Protein AF-A0ABD3LSP9-F1 (afdb_monomer_lite)

Radius of gyration: 17.05 Å; chains: 1; bounding box: 36×29×55 Å

Structure (mmCIF, N/CA/C/O backbone):
data_AF-A0ABD3LSP9-F1
#
_entry.id   AF-A0ABD3LSP9-F1
#
loop_
_atom_site.group_PDB
_atom_site.id
_atom_site.type_symbol
_atom_site.label_atom_id
_atom_site.label_alt_id
_atom_site.label_comp_id
_atom_site.label_asym_id
_atom_site.label_entity_id
_atom_site.label_seq_id
_atom_site.pdbx_PDB_ins_code
_atom_site.Cartn_x
_atom_site.Cartn_y
_atom_site.Cartn_z
_atom_site.occupancy
_atom_site.B_iso_or_equiv
_atom_site.auth_seq_id
_atom_site.auth_comp_id
_atom_site.auth_asym_id
_atom_site.auth_atom_id
_atom_site.pdbx_PDB_model_num
ATOM 1 N N . MET A 1 1 ? 9.165 -0.243 12.597 1.00 70.06 1 MET A N 1
ATOM 2 C CA . MET A 1 1 ? 8.368 0.414 11.539 1.00 70.06 1 MET A CA 1
ATOM 3 C C . MET A 1 1 ? 7.006 -0.263 11.510 1.00 70.06 1 MET A C 1
ATOM 5 O O . MET A 1 1 ? 6.993 -1.489 11.483 1.00 70.06 1 MET A O 1
ATOM 9 N N . SER A 1 2 ? 5.895 0.477 11.616 1.00 88.38 2 SER A N 1
ATOM 10 C CA . SER A 1 2 ? 4.550 -0.126 11.637 1.00 88.38 2 SER A CA 1
ATOM 11 C C . SER A 1 2 ? 4.217 -0.776 10.290 1.00 88.38 2 SER A C 1
ATOM 13 O O . SER A 1 2 ? 4.766 -0.384 9.259 1.00 88.38 2 SER A O 1
ATOM 15 N N . LEU A 1 3 ? 3.324 -1.771 10.286 1.00 89.81 3 LEU A N 1
ATOM 16 C CA . LEU A 1 3 ? 2.903 -2.443 9.053 1.00 89.81 3 LEU A CA 1
ATOM 17 C C . LEU A 1 3 ? 2.266 -1.463 8.057 1.00 89.81 3 LEU A C 1
ATOM 19 O O . LEU A 1 3 ? 2.538 -1.539 6.864 1.00 89.81 3 LEU A O 1
ATOM 23 N N . ALA A 1 4 ? 1.491 -0.489 8.540 1.00 88.75 4 ALA A N 1
ATOM 24 C CA . ALA A 1 4 ? 0.923 0.560 7.696 1.00 88.75 4 ALA A CA 1
ATOM 25 C C . ALA A 1 4 ? 1.995 1.430 7.024 1.00 88.75 4 ALA A C 1
ATOM 27 O O . ALA A 1 4 ? 1.837 1.800 5.863 1.00 88.75 4 ALA A O 1
ATOM 28 N N . ALA A 1 5 ? 3.103 1.720 7.715 1.00 91.81 5 ALA A N 1
ATOM 29 C CA . ALA A 1 5 ? 4.228 2.438 7.124 1.00 91.81 5 ALA A CA 1
ATOM 30 C C . ALA A 1 5 ? 4.958 1.591 6.067 1.00 91.81 5 ALA A C 1
ATOM 32 O O . ALA A 1 5 ? 5.303 2.114 5.011 1.00 91.81 5 ALA A O 1
ATOM 33 N N . GLN A 1 6 ? 5.145 0.288 6.314 1.00 93.38 6 GLN A N 1
ATOM 34 C CA . GLN A 1 6 ? 5.736 -0.634 5.331 1.00 93.38 6 GLN A CA 1
ATOM 35 C C . GLN A 1 6 ? 4.856 -0.764 4.082 1.00 93.38 6 GLN A C 1
ATOM 37 O O . GLN A 1 6 ? 5.354 -0.686 2.962 1.00 93.38 6 GLN A O 1
ATOM 42 N N . LEU A 1 7 ? 3.538 -0.895 4.266 1.00 92.38 7 LEU A N 1
ATOM 43 C CA . LEU A 1 7 ? 2.577 -0.940 3.166 1.00 92.38 7 LEU A CA 1
ATOM 44 C C . LEU A 1 7 ? 2.591 0.361 2.368 1.00 92.38 7 LEU A C 1
ATOM 46 O O . LEU A 1 7 ? 2.600 0.323 1.140 1.00 92.38 7 LEU A O 1
ATOM 50 N N . GLN A 1 8 ? 2.614 1.504 3.058 1.00 93.50 8 GLN A N 1
ATOM 51 C CA . GLN A 1 8 ? 2.714 2.805 2.413 1.00 93.50 8 GLN A CA 1
ATOM 52 C C . GLN A 1 8 ? 3.964 2.895 1.536 1.00 93.50 8 GLN A C 1
ATOM 54 O O . GLN A 1 8 ? 3.852 3.226 0.357 1.00 93.50 8 GLN A O 1
ATOM 59 N N . GLU A 1 9 ? 5.132 2.592 2.100 1.00 94.50 9 GLU A N 1
ATOM 60 C CA . GLU A 1 9 ? 6.409 2.692 1.398 1.00 94.50 9 GLU A CA 1
ATOM 61 C C . GLU A 1 9 ? 6.454 1.755 0.185 1.00 94.50 9 GLU A C 1
ATOM 63 O O . GLU A 1 9 ? 6.738 2.200 -0.929 1.00 94.50 9 GLU A O 1
ATOM 68 N N . ALA A 1 10 ? 6.085 0.485 0.368 1.00 94.19 10 ALA A N 1
ATOM 69 C CA . ALA A 1 10 ? 6.099 -0.505 -0.702 1.00 94.19 10 ALA A CA 1
ATOM 70 C C . ALA A 1 10 ? 5.103 -0.165 -1.823 1.00 94.19 10 ALA A C 1
ATOM 72 O O . ALA A 1 10 ? 5.428 -0.267 -3.008 1.00 94.19 10 ALA A O 1
ATOM 73 N N . PHE A 1 11 ? 3.898 0.294 -1.474 1.00 93.75 11 PHE A N 1
ATOM 74 C CA . PHE A 1 11 ? 2.881 0.651 -2.461 1.00 93.75 11 PHE A CA 1
ATOM 75 C C . PHE A 1 11 ? 3.257 1.916 -3.240 1.00 93.75 11 PHE A C 1
ATOM 77 O O . PHE A 1 11 ? 3.113 1.951 -4.463 1.00 93.75 11 PHE A O 1
ATOM 84 N N . GLN A 1 12 ? 3.791 2.938 -2.566 1.00 94.06 12 GLN A N 1
ATOM 85 C CA . GLN A 1 12 ? 4.289 4.149 -3.224 1.00 94.06 12 GLN A CA 1
ATOM 86 C C . GLN A 1 12 ? 5.496 3.842 -4.124 1.00 94.06 12 GLN A C 1
ATOM 88 O O . GLN A 1 12 ? 5.563 4.346 -5.248 1.00 94.06 12 GLN A O 1
ATOM 93 N N . ALA A 1 13 ? 6.413 2.975 -3.683 1.00 94.69 13 ALA A N 1
ATOM 94 C CA . ALA A 1 13 ? 7.538 2.519 -4.494 1.00 94.69 13 ALA A CA 1
ATOM 95 C C . ALA A 1 13 ? 7.067 1.776 -5.754 1.00 94.69 13 ALA A C 1
ATOM 97 O O . ALA A 1 13 ? 7.558 2.057 -6.852 1.00 94.69 13 ALA A O 1
ATOM 98 N N . PHE A 1 14 ? 6.073 0.891 -5.624 1.00 94.75 14 PHE A N 1
ATOM 99 C CA . PHE A 1 14 ? 5.466 0.207 -6.764 1.00 94.75 14 PHE A CA 1
ATOM 100 C C . PHE A 1 14 ? 4.807 1.192 -7.736 1.00 94.75 14 PHE A C 1
ATOM 102 O O . PHE A 1 14 ? 5.105 1.141 -8.928 1.00 94.75 14 PHE A O 1
ATOM 109 N N . GLN A 1 15 ? 3.988 2.134 -7.253 1.00 93.88 15 GLN A N 1
ATOM 110 C CA . GLN A 1 15 ? 3.374 3.155 -8.113 1.00 93.88 15 GLN A CA 1
ATOM 111 C C . GLN A 1 15 ? 4.423 3.998 -8.851 1.00 93.88 15 GLN A C 1
ATOM 113 O O . GLN A 1 15 ? 4.280 4.266 -10.043 1.00 93.88 15 GLN A O 1
ATOM 118 N N . ALA A 1 16 ? 5.501 4.392 -8.170 1.00 94.19 16 ALA A N 1
ATOM 119 C CA . ALA A 1 16 ? 6.577 5.160 -8.783 1.00 94.19 16 ALA A CA 1
ATOM 120 C C . ALA A 1 16 ? 7.320 4.358 -9.866 1.00 94.19 16 ALA A C 1
ATOM 122 O O . ALA A 1 16 ? 7.653 4.906 -10.920 1.00 94.19 16 ALA A O 1
ATOM 123 N N . ALA A 1 17 ? 7.580 3.070 -9.629 1.00 93.75 17 ALA A N 1
ATOM 124 C CA . ALA A 1 17 ? 8.230 2.193 -10.600 1.00 93.75 17 ALA A CA 1
ATOM 125 C C . ALA A 1 17 ? 7.322 1.888 -11.805 1.00 93.75 17 ALA A C 1
ATOM 127 O O . ALA A 1 17 ? 7.781 1.925 -12.947 1.00 93.75 17 ALA A O 1
ATOM 128 N N . ASP A 1 18 ? 6.030 1.663 -11.567 1.00 92.44 18 ASP A N 1
ATOM 129 C CA . ASP A 1 18 ? 5.019 1.459 -12.607 1.00 92.44 18 ASP A CA 1
ATOM 130 C C . ASP A 1 18 ? 4.883 2.694 -13.509 1.00 92.44 18 ASP A C 1
ATOM 132 O O . ASP A 1 18 ? 4.933 2.588 -14.737 1.00 92.44 18 ASP A O 1
ATOM 136 N N . LEU A 1 19 ? 4.844 3.885 -12.906 1.00 93.06 19 LEU A N 1
ATOM 137 C CA . LEU A 1 19 ? 4.806 5.150 -13.629 1.00 93.06 19 LEU A CA 1
ATOM 138 C C . LEU A 1 19 ? 6.069 5.355 -14.481 1.00 93.06 19 LEU A C 1
ATOM 140 O O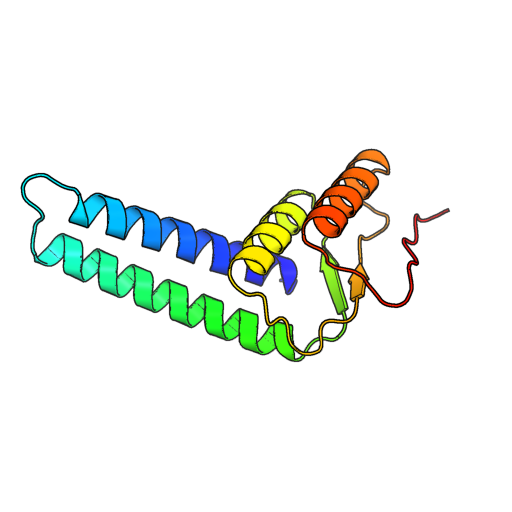 . LEU A 1 19 ? 5.968 5.732 -15.650 1.00 93.06 19 LEU A O 1
ATOM 144 N N . LYS A 1 20 ? 7.259 5.072 -13.932 1.00 92.19 20 LYS A N 1
ATOM 145 C CA . LYS A 1 20 ? 8.528 5.131 -14.682 1.00 92.19 20 LYS A CA 1
ATOM 146 C C . LYS A 1 20 ? 8.524 4.189 -15.881 1.00 92.19 20 LYS A C 1
ATOM 148 O O . LYS A 1 20 ? 8.936 4.596 -16.965 1.00 92.19 20 LYS A O 1
ATOM 153 N N . TYR A 1 21 ? 8.034 2.964 -15.706 1.00 92.31 21 TYR A N 1
ATOM 154 C CA . TYR A 1 21 ? 7.901 1.998 -16.792 1.00 92.31 21 TYR A CA 1
ATOM 155 C C . TYR A 1 21 ? 6.934 2.483 -17.878 1.00 92.31 21 TYR A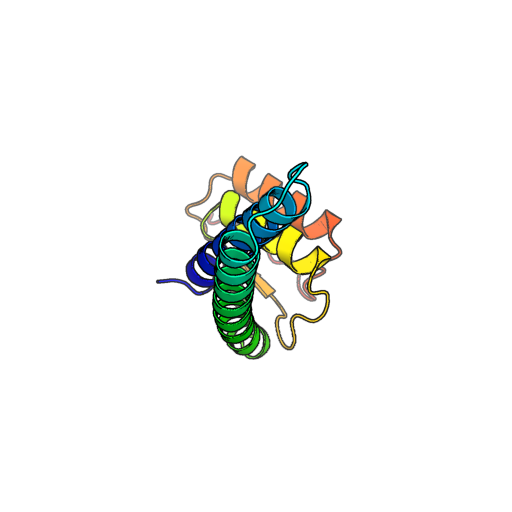 C 1
ATOM 157 O O . TYR A 1 21 ? 7.280 2.462 -19.059 1.00 92.31 21 TYR A O 1
ATOM 165 N N . CYS A 1 22 ? 5.767 3.005 -17.490 1.00 91.69 22 CYS A N 1
ATOM 166 C CA . CYS A 1 22 ? 4.807 3.587 -18.426 1.00 91.69 22 CYS A CA 1
ATOM 167 C C . CYS A 1 22 ? 5.411 4.763 -19.206 1.00 91.69 22 CYS A C 1
ATOM 169 O O . CYS A 1 22 ? 5.226 4.862 -20.418 1.00 91.69 22 CYS A O 1
ATOM 171 N N . PHE A 1 23 ? 6.160 5.651 -18.546 1.00 91.62 23 PHE A N 1
ATOM 172 C CA . PHE A 1 23 ? 6.850 6.747 -19.227 1.00 91.62 23 PHE A CA 1
ATOM 173 C C . PHE A 1 23 ? 7.931 6.251 -20.184 1.00 91.62 23 PHE A C 1
ATOM 175 O O . PHE A 1 23 ? 8.005 6.749 -21.305 1.00 91.62 23 PHE A O 1
ATOM 182 N N . ALA A 1 24 ? 8.744 5.276 -19.768 1.00 89.56 24 ALA A N 1
ATOM 183 C CA . ALA A 1 24 ? 9.779 4.691 -20.613 1.00 89.56 24 ALA A CA 1
ATOM 184 C C . ALA A 1 24 ? 9.170 4.064 -21.876 1.00 89.56 24 ALA A C 1
ATOM 186 O O . ALA A 1 24 ? 9.659 4.325 -22.970 1.00 89.56 24 ALA A O 1
ATOM 187 N N . GLN A 1 25 ? 8.061 3.324 -21.753 1.00 88.75 25 GLN A N 1
ATOM 188 C CA . GLN A 1 25 ? 7.359 2.739 -22.902 1.00 88.75 25 GLN A CA 1
ATOM 189 C C . GLN A 1 25 ? 6.733 3.776 -23.842 1.00 88.75 25 GLN A C 1
ATOM 191 O O . GLN A 1 25 ? 6.771 3.600 -25.056 1.00 88.75 25 GLN A O 1
ATOM 196 N N . ASN A 1 26 ? 6.156 4.849 -23.297 1.00 89.62 26 ASN A N 1
ATOM 197 C CA . ASN A 1 26 ? 5.449 5.865 -24.085 1.00 89.62 26 ASN A CA 1
ATOM 198 C C . ASN A 1 26 ? 6.384 6.869 -24.781 1.00 89.62 26 ASN A C 1
ATOM 200 O O . ASN A 1 26 ? 5.918 7.773 -25.482 1.00 89.62 26 ASN A O 1
ATOM 204 N N . LYS A 1 27 ? 7.706 6.750 -24.607 1.00 87.69 27 LYS A N 1
ATOM 205 C CA . LYS A 1 27 ? 8.661 7.559 -25.366 1.00 87.69 27 LYS A CA 1
ATOM 206 C C . LYS A 1 27 ? 8.557 7.238 -26.854 1.00 87.69 27 LYS A C 1
ATOM 208 O O . LYS A 1 27 ? 8.436 6.091 -27.259 1.00 87.69 27 LYS A O 1
ATOM 213 N N . ARG A 1 28 ? 8.700 8.272 -27.689 1.00 81.56 28 ARG A N 1
ATOM 214 C CA . ARG A 1 28 ? 8.650 8.158 -29.159 1.00 81.56 28 ARG A CA 1
ATOM 215 C C . ARG A 1 28 ? 9.715 7.214 -29.734 1.00 81.56 28 ARG A C 1
ATOM 217 O O . ARG A 1 28 ? 9.527 6.693 -30.825 1.00 81.56 28 ARG A O 1
ATOM 224 N N . ASN A 1 29 ? 10.825 7.030 -29.019 1.00 82.44 29 ASN A N 1
ATOM 225 C CA . ASN A 1 29 ? 11.858 6.058 -29.353 1.00 82.44 29 ASN A CA 1
ATOM 226 C C . ASN A 1 29 ? 12.461 5.504 -28.046 1.00 82.44 29 ASN A C 1
ATOM 228 O O . ASN A 1 29 ? 13.424 6.077 -27.526 1.00 82.44 29 ASN A O 1
ATOM 232 N N . PRO A 1 30 ? 11.840 4.481 -27.439 1.00 80.31 30 PRO A N 1
ATOM 233 C CA . PRO A 1 30 ? 12.263 3.975 -26.145 1.00 80.31 30 PRO A CA 1
ATOM 234 C C . PRO A 1 30 ? 13.585 3.218 -26.290 1.00 80.31 30 PRO A C 1
ATOM 236 O O . PRO A 1 30 ? 13.729 2.338 -27.139 1.00 80.31 30 PRO A O 1
ATOM 239 N N . GLY A 1 31 ? 14.573 3.563 -25.464 1.00 83.62 31 GLY A N 1
ATOM 240 C CA . GLY A 1 31 ? 15.819 2.807 -25.416 1.00 83.62 31 GLY A CA 1
ATOM 241 C C . GLY A 1 31 ? 15.542 1.406 -24.856 1.00 83.62 31 GLY A C 1
ATOM 242 O O . GLY A 1 31 ? 14.970 1.318 -23.769 1.00 83.62 31 GLY A O 1
ATOM 243 N N . PRO A 1 32 ? 15.955 0.310 -25.521 1.00 85.38 32 PRO A N 1
ATOM 244 C CA . PRO A 1 32 ? 15.648 -1.048 -25.060 1.00 85.38 32 PRO A CA 1
ATOM 245 C C . PRO A 1 32 ? 16.180 -1.319 -23.647 1.00 85.38 32 PRO A C 1
ATOM 247 O O . PRO A 1 32 ? 15.527 -1.996 -22.860 1.00 85.38 32 PRO A O 1
ATOM 250 N N . ARG A 1 33 ? 17.330 -0.725 -23.299 1.00 88.62 33 ARG A N 1
ATOM 251 C CA . ARG A 1 33 ? 17.914 -0.806 -21.956 1.00 88.62 33 ARG A CA 1
ATOM 252 C C . ARG A 1 33 ? 17.101 -0.043 -20.908 1.00 88.62 33 ARG A C 1
ATOM 254 O O . ARG A 1 33 ? 16.852 -0.579 -19.845 1.00 88.62 33 ARG A O 1
ATOM 261 N N . GLU A 1 34 ? 16.619 1.154 -21.234 1.00 87.50 34 GLU A N 1
ATOM 262 C CA . GLU A 1 34 ? 15.817 1.969 -20.310 1.00 87.50 34 GLU A CA 1
ATOM 263 C C . GLU A 1 34 ? 14.485 1.289 -19.957 1.00 87.50 34 GLU A C 1
ATOM 265 O O . GLU A 1 34 ? 14.063 1.299 -18.802 1.00 87.50 34 GLU A O 1
ATOM 270 N N . VAL A 1 35 ? 13.833 0.663 -20.943 1.00 90.81 35 VAL A N 1
ATOM 271 C CA . VAL A 1 35 ? 12.598 -0.099 -20.710 1.00 90.81 35 VAL A CA 1
ATOM 272 C C . VAL A 1 35 ? 12.875 -1.360 -19.893 1.00 90.81 35 VAL A C 1
ATOM 274 O O . VAL A 1 35 ? 12.077 -1.681 -19.014 1.00 90.81 35 VAL A O 1
ATOM 277 N N . ALA A 1 36 ? 13.992 -2.050 -20.150 1.00 91.38 36 ALA A N 1
ATOM 278 C CA . ALA A 1 36 ? 14.407 -3.214 -19.369 1.00 91.38 36 ALA A CA 1
ATOM 279 C C . ALA A 1 36 ? 14.698 -2.840 -17.905 1.00 91.38 36 ALA A C 1
ATOM 281 O O . ALA A 1 36 ? 14.105 -3.433 -17.008 1.00 91.38 36 ALA A O 1
ATOM 282 N N . ASP A 1 37 ? 15.488 -1.788 -17.667 1.00 92.06 37 ASP A N 1
ATOM 283 C CA . ASP A 1 37 ? 15.803 -1.287 -16.323 1.00 92.06 37 ASP A CA 1
ATOM 284 C C . ASP A 1 37 ? 14.519 -0.885 -15.565 1.00 92.06 37 ASP A C 1
ATOM 286 O O . ASP A 1 37 ? 14.338 -1.206 -14.388 1.00 92.06 37 ASP A O 1
ATOM 290 N N . ALA A 1 38 ? 13.577 -0.210 -16.240 1.00 91.19 38 ALA A N 1
ATOM 291 C CA . ALA A 1 38 ? 12.298 0.171 -15.641 1.00 91.19 38 ALA A CA 1
ATOM 292 C C . ALA A 1 38 ? 11.380 -1.037 -15.373 1.00 91.19 38 ALA A C 1
ATOM 294 O O . ALA A 1 38 ? 10.644 -1.038 -14.384 1.00 91.19 38 ALA A O 1
ATOM 295 N N . MET A 1 39 ? 11.426 -2.068 -16.223 1.00 93.25 39 MET A N 1
ATOM 296 C CA . MET A 1 39 ? 10.696 -3.322 -16.022 1.00 93.25 39 MET A CA 1
ATOM 297 C C . MET A 1 39 ? 11.231 -4.088 -14.810 1.00 93.25 39 MET A C 1
ATOM 299 O O . MET A 1 39 ? 10.435 -4.542 -13.989 1.00 93.25 39 MET A O 1
ATOM 303 N N . GLU A 1 40 ? 12.553 -4.201 -14.674 1.00 94.62 40 GLU A N 1
ATOM 304 C CA . GLU A 1 40 ? 13.193 -4.848 -13.525 1.00 94.62 40 GLU A CA 1
ATOM 305 C C . GLU A 1 40 ? 12.897 -4.096 -12.226 1.00 94.62 40 GLU A C 1
ATOM 307 O O . GLU A 1 40 ? 12.479 -4.709 -11.244 1.00 94.62 40 GLU A O 1
ATOM 312 N N . ALA A 1 41 ? 13.004 -2.764 -12.229 1.00 92.88 41 ALA A N 1
ATOM 313 C CA . ALA A 1 41 ? 12.655 -1.946 -11.068 1.00 92.88 41 ALA A CA 1
ATOM 314 C C . ALA A 1 41 ? 11.182 -2.120 -10.658 1.00 92.88 41 ALA A C 1
ATOM 316 O O . ALA A 1 41 ? 10.871 -2.221 -9.469 1.00 92.88 41 ALA A O 1
ATOM 317 N N . ARG A 1 42 ? 10.268 -2.200 -11.635 1.00 94.44 42 ARG A N 1
ATOM 318 C CA . ARG A 1 42 ? 8.845 -2.478 -11.396 1.00 94.44 42 ARG A CA 1
ATOM 319 C C . ARG A 1 42 ? 8.630 -3.873 -10.813 1.00 94.44 42 ARG A C 1
ATOM 321 O O . ARG A 1 42 ? 7.835 -4.014 -9.887 1.00 94.44 42 ARG A O 1
ATOM 328 N N . ALA A 1 43 ? 9.326 -4.885 -11.326 1.00 94.31 43 ALA A N 1
ATOM 329 C CA . ALA A 1 43 ? 9.238 -6.253 -10.822 1.00 94.31 43 ALA A CA 1
ATOM 330 C C . ALA A 1 43 ? 9.762 -6.364 -9.381 1.00 94.31 43 ALA A C 1
ATOM 332 O O . ALA A 1 43 ? 9.099 -6.966 -8.540 1.00 94.31 43 ALA A O 1
ATOM 333 N N . ALA A 1 44 ? 10.890 -5.722 -9.071 1.00 95.44 44 ALA A N 1
ATOM 334 C CA . ALA A 1 44 ? 11.452 -5.688 -7.723 1.00 95.44 44 ALA A CA 1
ATOM 335 C C . ALA A 1 44 ? 10.520 -4.978 -6.727 1.00 95.44 44 ALA A C 1
ATOM 337 O O . ALA A 1 44 ? 10.241 -5.508 -5.654 1.00 95.44 44 ALA A O 1
ATOM 338 N N . ALA A 1 45 ? 9.973 -3.815 -7.101 1.00 94.62 45 ALA A N 1
ATOM 339 C CA . ALA A 1 45 ? 9.014 -3.096 -6.263 1.00 94.62 45 ALA A CA 1
ATOM 340 C C . ALA A 1 45 ? 7.714 -3.891 -6.060 1.00 94.62 45 ALA A C 1
ATOM 342 O O . ALA A 1 45 ? 7.129 -3.862 -4.979 1.00 94.62 45 ALA A O 1
ATOM 343 N N . ARG A 1 46 ? 7.275 -4.633 -7.085 1.00 94.62 46 ARG A N 1
ATOM 344 C CA . ARG A 1 46 ? 6.118 -5.522 -6.975 1.00 94.62 46 ARG A CA 1
ATOM 345 C C . ARG A 1 46 ? 6.379 -6.680 -6.014 1.00 94.62 46 ARG A C 1
ATOM 347 O O . ARG A 1 46 ? 5.526 -6.940 -5.177 1.00 94.62 46 ARG A O 1
ATOM 354 N N . ALA A 1 47 ? 7.541 -7.323 -6.101 1.00 94.56 47 ALA A N 1
ATOM 355 C CA . ALA A 1 47 ? 7.912 -8.402 -5.191 1.00 94.56 47 ALA A CA 1
ATOM 356 C C . ALA A 1 47 ? 7.916 -7.927 -3.728 1.00 94.56 47 ALA A C 1
ATOM 358 O O . ALA A 1 47 ? 7.280 -8.556 -2.888 1.00 94.56 47 ALA A O 1
ATOM 359 N N . ALA A 1 48 ? 8.524 -6.768 -3.448 1.00 94.25 48 ALA A N 1
ATOM 360 C CA . ALA A 1 48 ? 8.526 -6.177 -2.109 1.00 94.25 48 ALA A CA 1
ATOM 361 C C . ALA A 1 48 ? 7.107 -5.841 -1.609 1.00 94.25 48 ALA A C 1
ATOM 363 O O . ALA A 1 48 ? 6.777 -6.070 -0.446 1.00 94.25 48 ALA A O 1
ATOM 364 N N . LEU A 1 49 ? 6.237 -5.325 -2.486 1.00 94.25 49 LEU A N 1
ATOM 365 C CA . LEU A 1 49 ? 4.833 -5.095 -2.145 1.00 94.25 49 LEU A CA 1
ATOM 366 C C . LEU A 1 49 ? 4.112 -6.408 -1.825 1.00 94.25 49 LEU A C 1
ATOM 368 O O . LEU A 1 49 ? 3.403 -6.473 -0.825 1.00 94.25 49 LEU A O 1
ATOM 372 N N . ASP A 1 50 ? 4.301 -7.450 -2.634 1.00 91.81 50 ASP A N 1
ATOM 373 C CA . ASP A 1 50 ? 3.665 -8.752 -2.422 1.00 91.81 50 ASP A CA 1
ATOM 374 C C . ASP A 1 50 ? 4.104 -9.389 -1.084 1.00 91.81 50 ASP A C 1
ATOM 376 O O . ASP A 1 50 ? 3.274 -10.001 -0.408 1.00 91.81 50 ASP A O 1
ATOM 380 N N . GLU A 1 51 ? 5.351 -9.183 -0.639 1.00 93.56 51 GLU A N 1
ATOM 381 C CA . GLU A 1 51 ? 5.815 -9.593 0.698 1.00 93.56 51 GLU A CA 1
ATOM 382 C C . GLU A 1 51 ? 5.035 -8.889 1.818 1.00 93.56 51 GLU A C 1
ATOM 384 O O . GLU A 1 51 ? 4.531 -9.541 2.735 1.00 93.56 51 GLU A O 1
ATOM 389 N N . VAL A 1 52 ? 4.859 -7.567 1.724 1.00 92.75 52 VAL A N 1
ATOM 390 C CA . VAL A 1 52 ? 4.083 -6.804 2.716 1.00 92.75 52 VAL A CA 1
ATOM 391 C C . VAL A 1 52 ? 2.607 -7.208 2.698 1.00 92.75 52 VAL A C 1
ATOM 393 O O . VAL A 1 52 ? 1.983 -7.328 3.752 1.00 92.75 52 VAL A O 1
ATOM 396 N N . VAL A 1 53 ? 2.040 -7.475 1.519 1.00 90.69 53 VAL A N 1
ATOM 397 C CA . VAL A 1 53 ? 0.659 -7.963 1.376 1.00 90.69 53 VAL A CA 1
ATOM 398 C C . VAL A 1 53 ? 0.493 -9.348 1.993 1.00 90.69 53 VAL A C 1
ATOM 400 O O . VAL A 1 53 ? -0.524 -9.614 2.633 1.00 90.69 53 VAL A O 1
ATOM 403 N N . ALA A 1 54 ? 1.478 -10.233 1.840 1.00 90.50 54 ALA A N 1
ATOM 404 C CA . ALA A 1 54 ? 1.448 -11.555 2.454 1.00 90.50 54 ALA A CA 1
ATOM 405 C C . ALA A 1 54 ? 1.414 -11.472 3.987 1.00 90.50 54 ALA A C 1
ATOM 407 O O . ALA A 1 54 ? 0.679 -12.239 4.612 1.00 90.50 54 ALA A O 1
ATOM 408 N N . VAL A 1 55 ? 2.147 -10.523 4.579 1.00 91.25 55 VAL A N 1
ATOM 409 C CA . VAL A 1 55 ? 2.073 -10.226 6.018 1.00 91.25 55 VAL A CA 1
ATOM 410 C C . VAL A 1 55 ? 0.707 -9.639 6.372 1.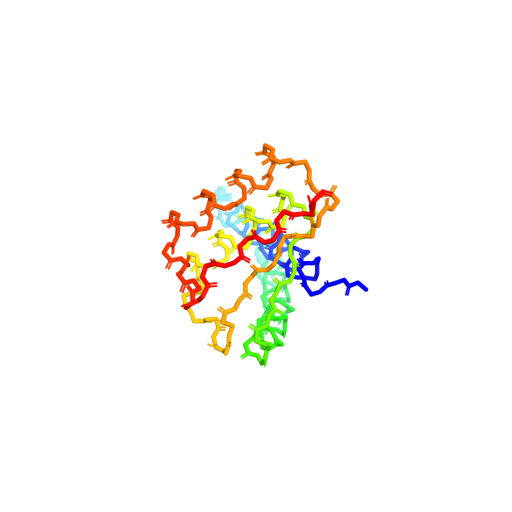00 91.25 55 VAL A C 1
ATOM 412 O O . VAL A 1 55 ? 0.038 -10.151 7.263 1.00 91.25 55 VAL A O 1
ATOM 415 N N . LEU A 1 56 ? 0.231 -8.636 5.626 1.00 88.56 56 LEU A N 1
ATOM 416 C CA . LEU A 1 56 ? -1.071 -7.998 5.856 1.00 88.56 56 LEU A CA 1
ATOM 417 C C . LEU A 1 56 ? -2.231 -9.001 5.880 1.00 88.56 56 LEU A C 1
ATOM 419 O O . LEU A 1 56 ? -3.148 -8.863 6.681 1.00 88.56 56 LEU A O 1
ATOM 423 N N . ARG A 1 57 ? -2.186 -10.027 5.027 1.00 85.56 57 ARG A N 1
ATOM 424 C CA . ARG A 1 57 ? -3.213 -11.078 4.964 1.00 85.56 57 ARG A CA 1
ATOM 425 C C . ARG A 1 57 ? -3.258 -11.977 6.196 1.00 85.56 57 ARG A C 1
ATOM 427 O O . ARG A 1 57 ? -4.276 -12.636 6.408 1.00 85.56 57 ARG A O 1
ATOM 434 N N . GLN A 1 58 ? -2.172 -12.049 6.959 1.00 87.75 58 GLN A N 1
ATOM 435 C CA . GLN A 1 58 ? -2.089 -12.827 8.196 1.00 87.75 58 GLN A CA 1
ATOM 436 C C . GLN A 1 58 ? -2.570 -12.020 9.404 1.00 87.75 58 GLN A C 1
ATOM 438 O O . GLN A 1 58 ? -3.026 -12.610 10.380 1.00 87.75 58 GLN A O 1
ATOM 443 N N . GLU A 1 59 ? -2.529 -10.693 9.309 1.00 86.44 59 GLU A N 1
ATOM 444 C CA . GLU A 1 59 ? -2.916 -9.798 10.389 1.00 86.44 59 GLU A CA 1
ATOM 445 C C . GLU A 1 59 ? -4.435 -9.626 10.478 1.00 86.44 59 GLU A C 1
ATOM 447 O O . GLU A 1 59 ? -5.134 -9.444 9.481 1.00 86.44 59 GLU A O 1
ATOM 452 N N . GLU A 1 60 ? -4.959 -9.624 11.704 1.00 81.62 60 GLU A N 1
ATOM 453 C CA . GLU A 1 60 ? -6.378 -9.350 11.952 1.00 81.62 60 GLU A CA 1
ATOM 454 C C . GLU A 1 60 ? -6.674 -7.848 12.082 1.00 81.62 60 GLU A C 1
ATOM 456 O O . GLU A 1 60 ? -7.798 -7.412 11.801 1.00 81.62 60 GLU A O 1
ATOM 461 N N . VAL A 1 61 ? -5.678 -7.057 12.502 1.00 83.00 61 VAL A N 1
ATOM 462 C CA . VAL A 1 61 ? -5.810 -5.628 12.809 1.00 83.00 61 VAL A CA 1
ATOM 463 C C . VAL A 1 61 ? -4.701 -4.829 12.129 1.00 83.00 61 VAL A C 1
ATOM 465 O O . VAL A 1 61 ? -3.524 -5.127 12.300 1.00 83.00 61 VAL A O 1
ATOM 468 N N . LEU A 1 62 ? -5.068 -3.763 11.416 1.00 86.25 62 LEU A N 1
ATOM 469 C CA . LEU A 1 62 ? -4.126 -2.783 10.869 1.00 86.25 62 LEU A CA 1
ATOM 470 C C . LEU A 1 62 ? -4.319 -1.433 11.562 1.00 86.25 62 LEU A C 1
ATOM 472 O O . LEU A 1 62 ? -5.426 -0.909 11.606 1.00 86.25 62 LEU A O 1
ATOM 476 N N . ILE A 1 63 ? -3.243 -0.839 12.067 1.00 86.50 63 ILE A N 1
ATOM 477 C CA . ILE A 1 63 ? -3.289 0.482 12.706 1.00 86.50 63 ILE A CA 1
ATOM 478 C C . ILE A 1 63 ? -2.831 1.533 11.697 1.00 86.50 63 ILE A C 1
ATOM 480 O O . ILE A 1 63 ? -1.757 1.395 11.116 1.00 86.50 63 ILE A O 1
ATOM 484 N N . LEU A 1 64 ? -3.643 2.569 11.490 1.00 86.62 64 LEU A N 1
ATOM 485 C CA . LEU A 1 64 ? -3.343 3.704 10.621 1.00 86.62 64 LEU A CA 1
ATOM 486 C C . LEU A 1 64 ? -3.107 4.948 11.472 1.00 86.62 64 LEU A C 1
ATOM 488 O O . LEU A 1 64 ? -4.042 5.541 12.003 1.00 86.62 64 LEU A O 1
ATOM 492 N N . ASP A 1 65 ? -1.854 5.369 11.550 1.00 83.25 65 ASP A N 1
ATOM 493 C CA . ASP A 1 65 ? -1.398 6.501 12.350 1.00 83.25 65 ASP A CA 1
ATOM 494 C C . ASP A 1 65 ? -1.615 7.852 11.647 1.00 83.25 65 ASP A C 1
ATOM 496 O O . ASP A 1 65 ? -1.631 8.897 12.295 1.00 83.25 65 ASP A O 1
ATOM 500 N N . THR A 1 66 ? -1.753 7.869 10.313 1.00 84.44 66 THR A N 1
ATOM 501 C CA . THR A 1 66 ? -1.829 9.119 9.536 1.00 84.44 66 THR A CA 1
ATOM 502 C C . THR A 1 66 ? -2.892 9.100 8.439 1.00 84.44 66 THR A C 1
ATOM 504 O O . THR A 1 66 ? -3.231 8.060 7.868 1.00 84.44 66 THR A O 1
ATOM 507 N N . LEU A 1 67 ? -3.370 10.293 8.058 1.00 83.44 67 LEU A N 1
ATOM 508 C CA . LEU A 1 67 ? -4.288 10.463 6.924 1.00 83.44 67 LEU A CA 1
ATOM 509 C C . LEU A 1 67 ? -3.712 9.907 5.616 1.00 83.44 67 LEU A C 1
ATOM 511 O O . LEU A 1 67 ? -4.462 9.442 4.758 1.00 83.44 67 LEU A O 1
ATOM 515 N N . GLU A 1 68 ? -2.393 9.983 5.441 1.00 87.31 68 GLU A N 1
ATOM 516 C CA . GLU A 1 68 ? -1.733 9.475 4.243 1.00 87.31 68 GLU A CA 1
ATOM 517 C C . GLU A 1 68 ? -1.771 7.952 4.184 1.00 87.31 68 GLU A C 1
ATOM 519 O O . GLU A 1 68 ? -2.164 7.403 3.156 1.00 87.31 68 GLU A O 1
ATOM 524 N N . GLN A 1 69 ? -1.502 7.277 5.303 1.00 87.69 69 GLN A N 1
ATOM 525 C CA . GLN A 1 69 ? -1.648 5.826 5.401 1.00 87.69 69 GLN A CA 1
ATOM 526 C C . GLN A 1 69 ? -3.082 5.386 5.084 1.00 87.69 69 GLN A C 1
ATOM 528 O O . GLN A 1 69 ? -3.269 4.426 4.344 1.00 87.69 69 GLN A O 1
ATOM 533 N N . ALA A 1 70 ? -4.104 6.122 5.540 1.00 83.81 70 ALA A N 1
ATOM 534 C CA . ALA A 1 70 ? -5.492 5.828 5.172 1.00 83.81 70 ALA A CA 1
ATOM 535 C C . ALA A 1 70 ? -5.779 6.003 3.677 1.00 83.81 70 ALA A C 1
ATOM 537 O O . ALA A 1 70 ? -6.478 5.181 3.088 1.00 83.81 70 ALA A O 1
ATOM 538 N N . LYS A 1 71 ? -5.247 7.050 3.037 1.00 86.12 71 LYS A N 1
ATOM 539 C CA . LYS A 1 71 ? -5.398 7.244 1.584 1.00 86.12 71 LYS A CA 1
ATOM 540 C C . LYS A 1 71 ? -4.692 6.152 0.787 1.00 86.12 71 LYS A C 1
ATOM 542 O O . LYS A 1 71 ? -5.228 5.687 -0.214 1.00 86.12 71 LYS A O 1
ATOM 547 N N . VAL A 1 72 ? -3.491 5.768 1.207 1.00 89.19 72 VAL A N 1
ATOM 548 C CA . VAL A 1 72 ? -2.723 4.713 0.545 1.00 89.19 72 VAL A CA 1
ATOM 549 C C . VAL A 1 72 ? -3.418 3.372 0.721 1.00 89.19 72 VAL A C 1
ATOM 551 O O . VAL A 1 72 ? -3.625 2.666 -0.260 1.00 89.19 72 VAL A O 1
ATOM 554 N N . PHE A 1 73 ? -3.871 3.062 1.933 1.00 86.81 73 PHE A N 1
ATOM 555 C CA . PHE A 1 73 ? -4.598 1.833 2.211 1.00 86.81 73 PHE A CA 1
ATOM 556 C C . PHE A 1 73 ? -5.873 1.708 1.365 1.00 86.81 73 PHE A C 1
ATOM 558 O O . PHE A 1 73 ? -6.141 0.647 0.813 1.00 86.81 73 PHE A O 1
ATOM 565 N N . THR A 1 74 ? -6.639 2.782 1.165 1.00 84.00 74 THR A N 1
ATOM 566 C CA . THR A 1 74 ? -7.842 2.703 0.318 1.00 84.00 74 THR A CA 1
ATOM 567 C C . THR A 1 74 ? -7.547 2.554 -1.168 1.00 84.00 74 THR A C 1
ATOM 569 O O . THR A 1 74 ? -8.257 1.821 -1.855 1.00 84.00 74 THR A O 1
ATOM 572 N N . GLN A 1 75 ? -6.486 3.182 -1.675 1.00 87.00 75 GLN A N 1
ATOM 573 C CA . GLN A 1 75 ? -6.016 2.931 -3.042 1.00 87.00 75 GLN A CA 1
ATOM 574 C C . GLN A 1 75 ? -5.518 1.497 -3.213 1.00 87.00 75 GLN A C 1
ATOM 576 O O . GLN A 1 75 ? -5.787 0.867 -4.235 1.00 87.00 75 GLN A O 1
ATOM 581 N N . PHE A 1 76 ? -4.816 0.984 -2.204 1.00 87.44 76 PHE A N 1
ATOM 582 C CA . PHE A 1 76 ? -4.380 -0.399 -2.152 1.00 87.44 76 PHE A CA 1
ATOM 583 C C . PHE A 1 76 ? -5.581 -1.348 -2.230 1.00 87.44 76 PHE A C 1
ATOM 585 O O . PHE A 1 76 ? -5.604 -2.202 -3.109 1.00 87.44 76 PHE A O 1
ATOM 592 N N . LEU A 1 77 ? -6.624 -1.141 -1.419 1.00 82.88 77 LEU A N 1
ATOM 593 C CA . LEU A 1 77 ? -7.843 -1.963 -1.441 1.00 82.88 77 LEU A CA 1
ATOM 594 C C . LEU A 1 77 ? -8.530 -1.995 -2.816 1.00 82.88 77 LEU A C 1
ATOM 596 O O . LEU A 1 77 ? -9.081 -3.022 -3.203 1.00 82.88 77 LEU A O 1
ATOM 600 N N . ALA A 1 78 ? -8.478 -0.898 -3.577 1.00 82.12 78 ALA A N 1
ATOM 601 C CA . ALA A 1 78 ? -9.033 -0.856 -4.929 1.00 82.12 78 ALA A CA 1
ATOM 602 C C . ALA A 1 78 ? -8.250 -1.729 -5.931 1.00 82.12 78 ALA A C 1
ATOM 604 O O . ALA A 1 78 ? -8.830 -2.228 -6.893 1.00 82.12 78 ALA A O 1
ATOM 605 N N . GLN A 1 79 ? -6.943 -1.910 -5.720 1.00 80.88 79 GLN A N 1
ATOM 606 C CA . GLN A 1 79 ? -6.076 -2.732 -6.575 1.00 80.88 79 GLN A CA 1
ATOM 607 C C . GLN A 1 79 ? -5.942 -4.178 -6.071 1.00 80.88 79 GLN A C 1
ATOM 609 O O . GLN A 1 79 ? -5.703 -5.091 -6.859 1.00 80.88 79 GLN A O 1
ATOM 614 N N . PHE A 1 80 ? -6.117 -4.385 -4.767 1.00 77.25 80 PHE A N 1
ATOM 615 C CA . PHE A 1 80 ? -5.956 -5.652 -4.066 1.00 77.25 80 PHE A CA 1
ATOM 616 C C . PHE A 1 80 ? -7.199 -5.908 -3.202 1.00 77.25 80 PHE A C 1
ATOM 618 O O . PHE A 1 80 ? -7.176 -5.684 -1.991 1.00 77.25 80 PHE A O 1
ATOM 625 N N . PRO A 1 81 ? -8.301 -6.387 -3.808 1.00 68.19 81 PRO A N 1
ATOM 626 C CA . PRO A 1 81 ? -9.554 -6.609 -3.087 1.00 68.19 81 PRO A CA 1
ATOM 627 C C . PRO A 1 81 ? -9.478 -7.773 -2.085 1.00 68.19 81 PRO A C 1
ATOM 629 O O . PRO A 1 81 ? -10.379 -7.933 -1.270 1.00 68.19 81 PRO A O 1
ATOM 632 N N . ASP A 1 82 ? -8.419 -8.586 -2.140 1.00 73.25 82 ASP A N 1
ATOM 633 C CA . ASP A 1 82 ? -8.169 -9.691 -1.215 1.00 73.25 82 ASP A CA 1
ATOM 634 C C . ASP A 1 82 ? -7.118 -9.297 -0.165 1.00 73.25 82 ASP A C 1
ATOM 636 O O . ASP A 1 82 ? -5.902 -9.365 -0.400 1.00 73.25 82 ASP A O 1
ATOM 640 N N . TYR A 1 83 ? -7.627 -8.895 0.999 1.00 68.12 83 TYR A N 1
ATOM 641 C CA . TYR A 1 83 ? -6.880 -8.511 2.199 1.00 68.12 83 TYR A CA 1
ATOM 642 C C . TYR A 1 83 ? -6.904 -9.600 3.293 1.00 68.12 83 TYR A C 1
ATOM 644 O O . TYR A 1 83 ? -6.603 -9.321 4.451 1.00 68.12 83 TYR A O 1
ATOM 652 N N . GLY A 1 84 ? -7.212 -10.854 2.932 1.00 76.94 84 GLY A N 1
ATOM 653 C CA . GLY A 1 84 ? -7.085 -12.017 3.819 1.00 76.94 84 GLY A CA 1
ATOM 654 C C . GLY A 1 84 ? -7.879 -11.916 5.127 1.00 76.94 84 GLY A C 1
ATOM 655 O O . GLY A 1 84 ? -9.087 -11.680 5.118 1.00 76.94 84 GLY A O 1
ATOM 656 N N . ASN A 1 85 ? -7.194 -12.122 6.257 1.00 78.12 85 ASN A N 1
ATOM 657 C CA . ASN A 1 85 ? -7.786 -12.144 7.599 1.00 78.12 85 ASN A CA 1
ATOM 658 C C . ASN A 1 85 ? -8.029 -10.755 8.203 1.00 78.12 85 ASN A C 1
ATOM 660 O O . ASN A 1 85 ? -8.486 -10.674 9.346 1.00 78.12 85 ASN A O 1
ATOM 664 N N . LEU A 1 86 ? -7.756 -9.674 7.467 1.00 75.19 86 LEU A N 1
ATOM 665 C CA . LEU A 1 86 ? -7.887 -8.322 7.988 1.00 75.19 86 LEU A CA 1
ATOM 666 C C . LEU A 1 86 ? -9.353 -8.008 8.320 1.00 75.19 86 LEU A C 1
ATOM 668 O O . LEU A 1 86 ? -10.197 -7.816 7.443 1.00 75.19 86 LEU A O 1
ATOM 672 N N . ARG A 1 87 ? -9.650 -7.948 9.619 1.00 70.88 87 ARG A N 1
ATOM 673 C CA . ARG A 1 87 ? -10.999 -7.757 10.172 1.00 70.88 87 ARG A CA 1
ATOM 674 C C . ARG A 1 87 ? -11.225 -6.342 10.675 1.00 70.88 87 ARG A C 1
ATOM 676 O O . ARG A 1 87 ? -12.367 -5.881 10.712 1.00 70.88 87 ARG A O 1
ATOM 683 N N . ARG A 1 88 ? -10.160 -5.655 11.088 1.00 73.31 88 ARG A N 1
ATOM 684 C CA . ARG A 1 88 ? -10.243 -4.364 11.771 1.00 73.31 88 ARG A CA 1
ATOM 685 C C . ARG A 1 88 ? -9.152 -3.412 11.301 1.00 73.31 88 ARG A C 1
ATOM 687 O O . ARG A 1 88 ? -8.020 -3.815 11.055 1.00 73.31 88 ARG A O 1
ATOM 694 N N . VAL A 1 89 ? -9.509 -2.134 11.221 1.00 78.12 89 VAL A N 1
ATOM 695 C CA . VAL A 1 89 ? -8.560 -1.037 11.036 1.00 78.12 89 VAL A CA 1
ATOM 696 C C . VAL A 1 89 ? -8.755 -0.043 12.172 1.00 78.12 89 VAL A C 1
ATOM 698 O O . VAL A 1 89 ? -9.876 0.420 12.382 1.00 78.12 89 VAL A O 1
ATOM 701 N N . ASP A 1 90 ? -7.683 0.258 12.899 1.00 76.88 90 ASP A N 1
ATOM 702 C CA . ASP A 1 90 ? -7.684 1.176 14.037 1.00 76.88 90 ASP A CA 1
ATOM 703 C C . ASP A 1 90 ? -7.045 2.518 13.679 1.00 76.88 90 ASP A C 1
ATOM 705 O O . ASP A 1 90 ? -6.084 2.584 12.915 1.00 76.88 90 ASP A O 1
ATOM 709 N N . ILE A 1 91 ? -7.585 3.591 14.259 1.00 75.75 91 ILE A N 1
ATOM 710 C CA . ILE A 1 91 ? -7.042 4.949 14.172 1.00 75.75 91 ILE A CA 1
ATOM 711 C C . ILE A 1 91 ? -6.712 5.365 15.609 1.00 75.75 91 ILE A C 1
ATOM 713 O O . ILE A 1 91 ? -7.629 5.444 16.428 1.00 75.75 91 ILE A O 1
ATOM 717 N N . PRO A 1 92 ? -5.433 5.574 15.955 1.00 70.69 92 PRO A N 1
ATOM 718 C CA . PRO A 1 92 ? -5.037 5.876 17.319 1.00 70.69 92 PRO A CA 1
ATOM 719 C C . PRO A 1 92 ? -5.517 7.267 17.742 1.00 70.69 92 PRO A C 1
ATOM 721 O O . PRO A 1 92 ? -5.611 8.195 16.938 1.00 70.69 92 PRO A O 1
ATOM 724 N N . GLY A 1 93 ? -5.749 7.432 19.045 1.00 59.69 93 GLY A N 1
ATOM 725 C CA . GLY A 1 93 ? -6.291 8.659 19.633 1.00 59.69 93 GLY A CA 1
ATOM 726 C C . GLY A 1 93 ? -5.419 9.918 19.530 1.00 59.69 93 GLY A C 1
ATOM 727 O O . GLY A 1 93 ? -5.863 10.999 19.893 1.00 59.69 93 GLY A O 1
ATOM 728 N N . GLY A 1 94 ? -4.189 9.806 19.019 1.00 60.12 94 GLY A N 1
ATOM 729 C CA . GLY A 1 94 ? -3.324 10.955 18.723 1.00 60.12 94 GLY A CA 1
ATOM 730 C C . GLY A 1 94 ? -3.687 11.701 17.431 1.00 60.12 94 GLY A C 1
ATOM 731 O O . GLY A 1 94 ? -3.080 12.727 17.131 1.00 60.12 94 GLY A O 1
ATOM 732 N N . VAL A 1 95 ? -4.647 11.190 16.656 1.00 66.19 95 VAL A N 1
ATOM 733 C CA . VAL A 1 95 ? -5.152 11.824 15.435 1.00 66.19 95 VAL A CA 1
ATOM 734 C C . VAL A 1 95 ? -6.309 12.756 15.792 1.00 66.19 95 VAL A C 1
ATOM 736 O O . VAL A 1 95 ? -7.247 12.345 16.470 1.00 66.19 95 VAL A O 1
ATOM 739 N N . ASP A 1 96 ? -6.273 14.005 15.315 1.00 76.69 96 ASP A N 1
ATOM 740 C CA . ASP A 1 96 ? -7.359 14.957 15.559 1.00 76.69 96 ASP A CA 1
ATOM 741 C C . ASP A 1 96 ? -8.706 14.428 15.031 1.00 76.69 96 ASP A C 1
ATOM 743 O O . ASP A 1 96 ? -8.767 13.766 13.991 1.00 76.69 96 ASP A O 1
ATOM 747 N N . GLU A 1 97 ? -9.803 14.747 15.724 1.00 74.56 97 GLU A N 1
ATOM 748 C CA . GLU A 1 97 ? -11.145 14.218 15.428 1.00 74.56 97 GLU A CA 1
ATOM 749 C C . GLU A 1 97 ? -11.566 14.448 13.965 1.00 74.56 97 GLU A C 1
ATOM 751 O O . GLU A 1 97 ? -12.186 13.591 13.330 1.00 74.56 97 GLU A O 1
ATOM 756 N N . ARG A 1 98 ? -11.168 15.583 13.376 1.00 79.81 98 ARG A N 1
ATOM 757 C CA . ARG A 1 98 ? -11.478 15.917 11.981 1.00 79.81 98 ARG A CA 1
ATOM 758 C C . ARG A 1 98 ? -10.719 15.018 11.006 1.00 79.81 98 ARG A C 1
ATOM 760 O O . ARG A 1 98 ? -11.282 14.606 9.986 1.00 79.81 98 ARG A O 1
ATOM 767 N N . THR A 1 99 ? -9.457 14.725 11.286 1.00 77.31 99 THR A N 1
ATOM 768 C CA . THR A 1 99 ? -8.636 13.801 10.502 1.00 77.31 99 THR A CA 1
ATOM 769 C C . THR A 1 99 ? -9.118 12.366 10.671 1.00 77.31 99 THR A C 1
ATOM 771 O O . THR A 1 99 ? -9.300 11.686 9.659 1.00 77.31 99 THR A O 1
ATOM 774 N N . ALA A 1 100 ? -9.450 11.941 11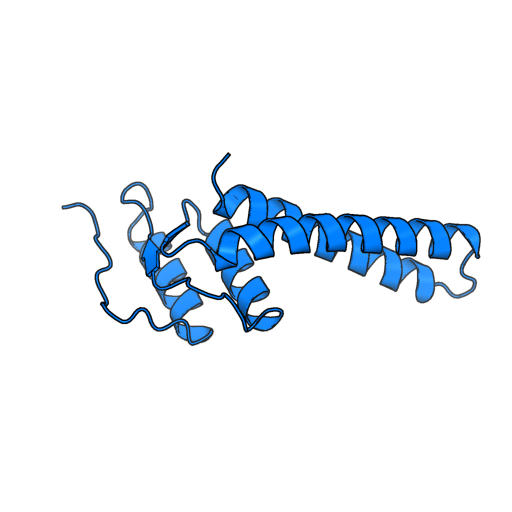.890 1.00 73.06 100 ALA A N 1
ATOM 775 C CA . ALA A 1 100 ? -10.040 10.632 12.152 1.00 73.06 100 ALA A CA 1
ATOM 776 C C . ALA A 1 100 ? -11.363 10.452 11.384 1.00 73.06 100 ALA A C 1
ATOM 778 O O . ALA A 1 100 ? -11.529 9.484 10.641 1.00 73.06 100 ALA A O 1
ATOM 779 N N . ALA A 1 101 ? -12.267 11.438 11.432 1.00 75.75 101 ALA A N 1
ATOM 780 C CA . ALA A 1 101 ? -13.521 11.417 10.676 1.00 75.75 101 ALA A CA 1
ATOM 781 C C . ALA A 1 101 ? -13.297 11.316 9.154 1.00 75.75 101 ALA A C 1
ATOM 783 O O . ALA A 1 101 ? -14.016 10.591 8.457 1.00 75.75 101 ALA A O 1
ATOM 784 N N . ARG A 1 102 ? -12.279 12.007 8.621 1.00 79.00 102 ARG A N 1
ATOM 785 C CA . ARG A 1 102 ? -11.895 11.911 7.202 1.00 79.00 102 ARG A CA 1
ATOM 786 C C . ARG A 1 102 ? -11.371 10.525 6.845 1.00 79.00 102 ARG A C 1
ATOM 788 O O . ARG A 1 102 ? -11.803 9.980 5.831 1.00 79.00 102 ARG A O 1
ATOM 795 N N . MET A 1 103 ? -10.492 9.952 7.663 1.00 78.62 103 MET A N 1
ATOM 796 C CA . MET A 1 103 ? -9.972 8.595 7.472 1.00 78.62 103 MET A CA 1
ATOM 797 C C . MET A 1 103 ? -11.120 7.576 7.458 1.00 78.62 103 MET A C 1
ATOM 799 O O . MET A 1 103 ? -11.237 6.800 6.510 1.00 78.62 103 MET A O 1
ATOM 803 N N . CYS A 1 104 ? -12.049 7.659 8.415 1.00 74.56 104 CYS A N 1
ATOM 804 C CA . CYS A 1 104 ? -13.250 6.823 8.459 1.00 74.56 104 CYS A CA 1
ATOM 805 C C . CYS A 1 104 ? -14.123 6.961 7.206 1.00 74.56 104 CYS A C 1
ATOM 807 O O . CYS A 1 104 ? -14.597 5.960 6.669 1.00 74.56 104 CYS A O 1
ATOM 809 N N . SER A 1 105 ? -14.344 8.189 6.730 1.00 76.62 105 SER A N 1
ATOM 810 C CA . SER A 1 105 ? -15.132 8.447 5.519 1.00 76.62 105 SER A CA 1
ATOM 811 C C . SER A 1 105 ? -14.487 7.820 4.277 1.00 76.62 105 SER A C 1
ATOM 813 O O . SER A 1 105 ? -15.159 7.151 3.493 1.00 76.62 105 SER A O 1
ATOM 815 N N . ILE A 1 106 ? -13.163 7.953 4.146 1.00 75.75 106 ILE A N 1
ATOM 816 C CA . ILE A 1 106 ? -12.381 7.372 3.048 1.00 75.75 106 ILE A CA 1
ATOM 817 C C . ILE A 1 106 ? -12.476 5.837 3.054 1.00 75.75 106 ILE A C 1
ATOM 819 O O . ILE A 1 106 ? -12.744 5.243 2.012 1.00 75.75 106 ILE A O 1
ATOM 823 N N . MET A 1 107 ? -12.354 5.192 4.219 1.00 75.06 107 MET A N 1
ATOM 824 C CA . MET A 1 107 ? -12.482 3.730 4.336 1.00 75.06 107 MET A CA 1
ATOM 825 C C . MET A 1 107 ? -13.902 3.224 4.036 1.00 75.06 107 MET A C 1
ATOM 827 O O . MET A 1 107 ? -14.066 2.193 3.384 1.00 75.06 107 MET A O 1
ATOM 831 N N . LYS A 1 108 ? -14.942 3.962 4.453 1.00 72.31 108 LYS A N 1
ATOM 832 C CA . LYS A 1 108 ? -16.340 3.616 4.139 1.00 72.31 108 LYS A CA 1
ATOM 833 C C . LYS A 1 108 ? -16.616 3.632 2.633 1.00 72.31 108 LYS A C 1
ATOM 835 O O . LYS A 1 108 ? -17.360 2.779 2.157 1.00 72.31 108 LYS A O 1
ATOM 840 N N . MET A 1 109 ? -16.020 4.568 1.885 1.00 71.19 109 MET A N 1
ATOM 841 C CA . MET A 1 109 ? -16.217 4.671 0.430 1.00 71.19 109 MET A CA 1
ATOM 842 C C . MET A 1 109 ? -15.701 3.451 -0.339 1.00 71.19 109 MET A C 1
ATOM 844 O O . MET A 1 109 ? -16.311 3.068 -1.331 1.00 71.19 109 MET A O 1
ATOM 848 N N . VAL A 1 110 ? -14.626 2.812 0.127 1.00 68.69 110 VAL A N 1
ATOM 849 C CA . VAL A 1 110 ? -14.070 1.606 -0.514 1.00 68.69 110 VAL A CA 1
ATOM 850 C C . VAL A 1 110 ? -14.727 0.306 -0.043 1.00 68.69 110 VAL A C 1
ATOM 852 O O . VAL A 1 110 ? -14.261 -0.780 -0.364 1.00 68.69 110 VAL A O 1
ATOM 855 N N . GLY A 1 111 ? -15.825 0.395 0.715 1.00 60.47 111 GLY A N 1
ATOM 856 C CA . GLY A 1 111 ? -16.578 -0.774 1.163 1.00 60.47 111 GLY A CA 1
ATOM 857 C C . GLY A 1 111 ? -15.921 -1.549 2.305 1.00 60.47 111 GLY A C 1
ATOM 858 O O . GLY A 1 111 ? -16.427 -2.614 2.658 1.00 60.47 111 GLY A O 1
ATOM 859 N N . PHE A 1 112 ? -14.858 -1.019 2.926 1.00 64.25 112 PHE A N 1
ATOM 860 C CA . PHE A 1 112 ? -14.281 -1.619 4.126 1.00 64.25 112 PHE A CA 1
ATOM 861 C C . PHE A 1 112 ? -15.296 -1.509 5.273 1.00 64.25 112 PHE A C 1
ATOM 863 O O . PHE A 1 112 ? -15.507 -0.442 5.857 1.00 64.25 112 PHE A O 1
ATOM 870 N N . ARG A 1 113 ? -15.990 -2.618 5.548 1.00 54.44 113 ARG A N 1
ATOM 871 C CA . ARG A 1 113 ? -16.993 -2.744 6.609 1.00 54.44 113 ARG A CA 1
ATOM 872 C C . ARG A 1 113 ? -16.421 -3.612 7.732 1.00 54.44 113 ARG A C 1
ATOM 874 O O . ARG A 1 113 ? -16.558 -4.831 7.655 1.00 54.44 113 ARG A O 1
ATOM 881 N N . PRO A 1 114 ? -15.793 -3.034 8.769 1.00 50.84 114 PRO A N 1
ATOM 882 C CA . PRO A 1 114 ? -15.430 -3.821 9.937 1.00 50.84 114 PRO A CA 1
ATOM 883 C C . PRO A 1 114 ? -16.712 -4.370 10.602 1.00 50.84 114 PRO A C 1
ATOM 885 O O . PRO A 1 114 ? -17.714 -3.650 10.677 1.00 50.84 114 PRO A O 1
ATOM 888 N N . PRO A 1 115 ? -16.709 -5.627 11.082 1.00 41.00 115 PRO A N 1
ATOM 889 C CA . PRO A 1 115 ? -17.878 -6.294 11.663 1.00 41.00 115 PRO A CA 1
ATOM 890 C C . PRO A 1 115 ? -18.344 -5.678 12.994 1.00 41.00 115 PRO A C 1
ATOM 892 O O . PRO A 1 115 ? -19.484 -5.882 13.401 1.00 41.00 11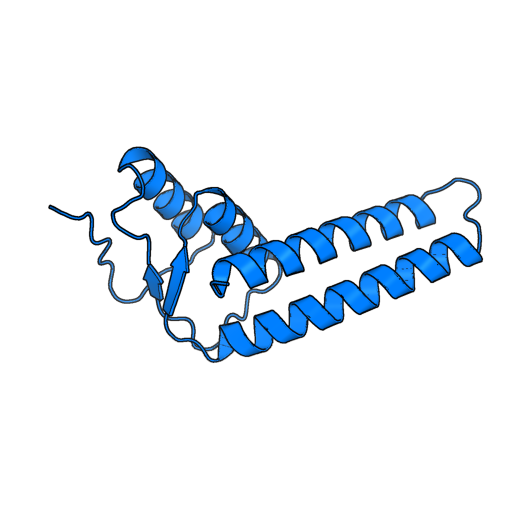5 PRO A O 1
ATOM 895 N N . THR A 1 116 ? -17.501 -4.880 13.650 1.00 42.78 116 THR A N 1
ATOM 896 C CA . THR A 1 116 ? -17.815 -4.155 14.888 1.00 42.78 116 THR A CA 1
ATOM 897 C C . THR A 1 116 ? -17.328 -2.721 14.755 1.00 42.78 116 THR A C 1
ATOM 899 O O . THR A 1 116 ? -16.130 -2.443 14.776 1.00 42.78 116 THR A O 1
ATOM 902 N N . GLN A 1 117 ? -18.265 -1.803 14.544 1.00 47.59 117 GLN A N 1
ATOM 903 C CA . GLN A 1 117 ? -17.988 -0.384 14.392 1.00 47.59 117 GLN A CA 1
ATOM 904 C C . GLN A 1 117 ? -17.666 0.215 15.769 1.00 47.59 117 GLN A C 1
ATOM 906 O O . GLN A 1 117 ? -18.556 0.702 16.455 1.00 47.59 117 GLN A O 1
ATOM 911 N N . THR A 1 118 ? -16.398 0.168 16.174 1.00 43.41 118 THR A N 1
ATOM 912 C CA . THR A 1 118 ? -15.921 0.856 17.381 1.00 43.41 118 THR A CA 1
ATOM 913 C C . THR A 1 118 ? -14.738 1.737 17.006 1.00 43.41 118 THR A C 1
ATOM 915 O O . THR A 1 118 ? -13.578 1.358 17.132 1.00 43.41 118 THR A O 1
ATOM 918 N N . PHE A 1 119 ? -15.047 2.924 16.480 1.00 47.19 119 PHE A N 1
ATOM 919 C CA . PHE A 1 119 ? -14.080 4.013 16.403 1.00 47.19 119 PHE A CA 1
ATOM 920 C C . PHE A 1 119 ? -13.910 4.540 17.826 1.00 47.19 119 PHE A C 1
ATOM 922 O O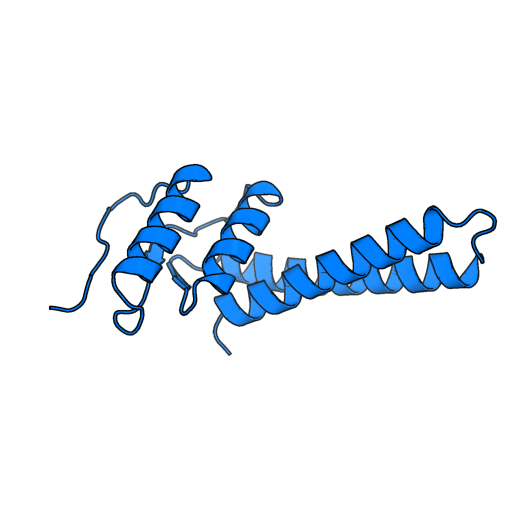 . PHE A 1 119 ? -14.758 5.287 18.308 1.00 47.19 119 PHE A O 1
ATOM 929 N N . TYR A 1 120 ? -12.876 4.086 18.529 1.00 45.69 120 TYR A N 1
ATOM 930 C CA . TYR A 1 120 ? -12.537 4.665 19.823 1.00 45.69 120 TYR A CA 1
ATOM 931 C C . TYR A 1 120 ? -11.835 5.997 19.577 1.00 45.69 120 TYR A C 1
ATOM 933 O O . TYR A 1 120 ? -10.648 6.040 19.263 1.00 45.69 120 TYR A O 1
ATOM 941 N N . LEU A 1 121 ? -12.601 7.080 19.688 1.00 40.69 121 LEU A N 1
ATOM 942 C CA . LEU A 1 121 ? -12.042 8.375 20.052 1.00 40.69 121 LEU A CA 1
ATOM 943 C C . LEU A 1 121 ? -11.606 8.259 21.523 1.00 40.69 121 LEU A C 1
ATOM 945 O O . LEU A 1 121 ? -12.382 7.720 22.317 1.00 40.69 121 LEU A O 1
ATOM 949 N N . PRO A 1 122 ? -10.380 8.663 21.893 1.00 43.19 122 PRO A N 1
ATOM 950 C CA . PRO A 1 122 ? -10.047 8.812 23.304 1.00 43.19 122 PRO A CA 1
ATOM 951 C C . PRO A 1 122 ? -10.975 9.874 23.915 1.00 43.19 122 PRO A C 1
ATOM 953 O O . PRO A 1 122 ? -11.232 10.891 23.268 1.00 43.19 122 PRO A O 1
ATOM 956 N N . ASP A 1 123 ? -11.492 9.594 25.114 1.00 43.97 123 ASP A N 1
ATOM 957 C CA . ASP A 1 123 ? -12.201 10.562 25.970 1.00 43.97 123 ASP A CA 1
ATOM 958 C C . ASP A 1 123 ? -11.378 11.840 26.215 1.00 43.97 123 ASP A C 1
ATOM 960 O O . ASP A 1 123 ? -10.136 11.731 26.384 1.00 43.97 123 ASP A O 1
#

pLDDT: mean 80.97, std 14.11, range [40.69, 95.44]

Organism: Eucalyptus globulus (NCBI:txid34317)

Foldseek 3Di:
DFLLVQLLVLLVQLVVLVVQLVVLVPDPDRDPVSNVVSVVSNVVSVVSNVVSLVVQQVDQEGEDAFLSSLVSVLVVCVVCVRRHNHQYYAYDQVDDPVSLVVSVVSCVVSVNDRPDPDHDNDD

Secondary structure (DSSP, 8-state):
--HHHHHHHHHHHHHHHHHHHHHHHTSSS--HHHHHHHHHHHHHHHHHHHHHHHHHTT-SEEE--SHHHHHHHHHHHHH----TT--EEE--TTS-HHHHHHHHHHHHHTT---SS-------

Sequence (123 aa):
MSLAAQLQEAFQAFQAADLKYCFAQNKRNPGPREVADAMEARAAARAALDEVVAVLRQEEVLILDTLEQAKVFTQFLAQFPDYGNLRRVDIPGGVDERTAARMCSIMKMVGFRPPTQTFYLPD